Protein AF-A0A3C1KK04-F1 (afdb_monomer_lite)

Secondary structure (DSSP, 8-state):
---HHHHHHHHHHHS------------------SHHHHHHHTTSTT---SS--HHHHHHHHHHH---GGGS--TTS------HHHHHHHHHTT-

Radius of gyration: 24.57 Å; chains: 1; bounding box: 53×42×63 Å

Organism: NCBI:txid287487

pLDDT: mean 73.84, std 14.51, range [40.91, 94.94]

Sequence (94 aa):
METPQQRKIREALNRPSTSDSSSMDNSEPEAS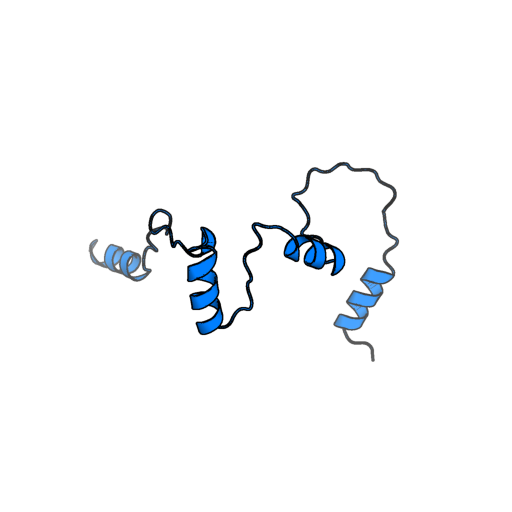TSLQAHALEHTDPDYVPKTLTPHEWEAWYAEHGVPASHRQTSKDAPAAQSLWSRLKKLFRRS

Structure (mmCIF, N/CA/C/O backbo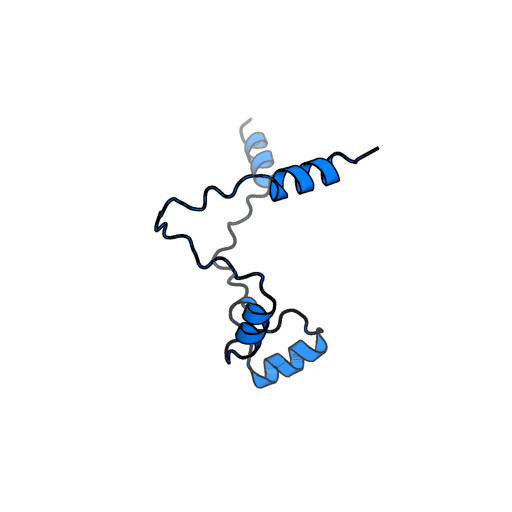ne):
data_AF-A0A3C1KK04-F1
#
_entry.id   AF-A0A3C1KK04-F1
#
loop_
_atom_site.group_PDB
_atom_site.id
_atom_site.type_symbol
_atom_site.label_atom_id
_atom_site.label_alt_id
_atom_site.label_comp_id
_atom_site.label_asym_id
_atom_site.label_entity_id
_atom_site.label_seq_id
_atom_site.pdbx_PDB_ins_code
_atom_site.Cartn_x
_atom_site.Cartn_y
_atom_site.Cartn_z
_atom_site.occupancy
_atom_site.B_iso_or_equiv
_atom_site.auth_seq_id
_atom_site.auth_comp_id
_atom_site.auth_asym_id
_atom_site.auth_atom_id
_atom_site.pdbx_PDB_model_num
ATOM 1 N N . MET A 1 1 ? 33.054 29.066 -2.657 1.00 75.81 1 MET A N 1
ATOM 2 C CA . MET A 1 1 ? 32.988 28.528 -1.283 1.00 75.81 1 MET A CA 1
ATOM 3 C C . MET A 1 1 ? 32.148 27.265 -1.339 1.00 75.81 1 MET A C 1
ATOM 5 O O . MET A 1 1 ? 30.969 27.367 -1.642 1.00 75.81 1 MET A O 1
ATOM 9 N N . GLU A 1 2 ? 32.751 26.091 -1.172 1.00 83.38 2 GLU A N 1
ATOM 10 C CA . GLU A 1 2 ? 32.008 24.821 -1.092 1.00 83.38 2 GLU A CA 1
ATOM 11 C C . GLU A 1 2 ? 31.290 24.699 0.262 1.00 83.38 2 GLU A C 1
ATOM 13 O O . GLU A 1 2 ? 31.812 25.157 1.283 1.00 83.38 2 GLU A O 1
ATOM 18 N N . THR A 1 3 ? 30.092 24.107 0.287 1.00 94.94 3 THR A N 1
ATOM 19 C CA . THR A 1 3 ? 29.361 23.878 1.544 1.00 94.94 3 THR A CA 1
ATOM 20 C C . THR A 1 3 ? 29.846 22.604 2.251 1.00 94.94 3 THR A C 1
ATOM 22 O O . THR A 1 3 ? 30.337 21.675 1.601 1.00 94.94 3 THR A O 1
ATOM 25 N N . PRO A 1 4 ? 29.658 22.483 3.579 1.00 89.25 4 PRO A N 1
ATOM 26 C CA . PRO A 1 4 ? 29.998 21.259 4.310 1.00 89.25 4 PRO A CA 1
ATOM 27 C C . PRO A 1 4 ? 29.288 20.001 3.781 1.00 89.25 4 PRO A C 1
ATOM 29 O O . PRO A 1 4 ? 29.859 18.914 3.813 1.00 89.25 4 PRO A O 1
ATOM 32 N N . GLN A 1 5 ? 28.058 20.136 3.268 1.00 84.31 5 GLN A N 1
ATOM 33 C CA . GLN A 1 5 ? 27.324 19.028 2.642 1.00 84.31 5 GLN A CA 1
ATOM 34 C C . GLN A 1 5 ? 27.956 18.602 1.313 1.00 84.31 5 GLN A C 1
ATOM 36 O O . GLN A 1 5 ? 28.154 17.411 1.085 1.00 84.31 5 GLN A O 1
ATOM 41 N N . GLN A 1 6 ? 28.330 19.560 0.462 1.00 90.81 6 GLN A N 1
ATOM 42 C CA . GLN A 1 6 ? 28.995 19.278 -0.814 1.00 90.81 6 GLN A CA 1
ATOM 43 C C . GLN A 1 6 ? 30.348 18.592 -0.605 1.00 90.81 6 GLN A C 1
ATOM 45 O O . GLN A 1 6 ? 30.688 17.661 -1.335 1.00 90.81 6 GLN A O 1
ATOM 50 N N . ARG A 1 7 ? 31.082 18.992 0.441 1.00 89.25 7 ARG A N 1
ATOM 51 C CA . ARG A 1 7 ? 32.339 18.346 0.827 1.00 89.25 7 ARG A CA 1
ATOM 52 C C . ARG A 1 7 ? 32.137 16.876 1.209 1.00 89.25 7 ARG A C 1
ATOM 54 O O . ARG A 1 7 ? 32.867 16.029 0.707 1.00 89.25 7 ARG A O 1
ATOM 61 N N . LYS A 1 8 ? 31.114 16.564 2.016 1.00 86.06 8 LYS A N 1
ATOM 62 C CA . LYS A 1 8 ? 30.783 15.178 2.402 1.00 86.06 8 LYS A CA 1
ATOM 63 C C . LYS A 1 8 ? 30.438 14.299 1.200 1.00 86.06 8 LYS A C 1
ATOM 65 O O . LYS A 1 8 ? 30.888 13.161 1.130 1.00 86.06 8 LYS A O 1
ATOM 70 N N . ILE A 1 9 ? 29.668 14.829 0.249 1.00 85.31 9 ILE A N 1
ATOM 71 C CA . ILE A 1 9 ? 29.307 14.098 -0.976 1.00 85.31 9 ILE A CA 1
ATOM 72 C C . ILE A 1 9 ? 30.562 13.811 -1.808 1.00 85.31 9 ILE A C 1
ATOM 74 O O . ILE A 1 9 ? 30.772 12.681 -2.239 1.00 85.31 9 ILE A O 1
ATOM 78 N N . ARG A 1 10 ? 31.435 14.809 -1.988 1.00 84.50 10 ARG A N 1
ATOM 79 C CA . ARG A 1 10 ? 32.695 14.648 -2.727 1.00 84.50 10 ARG A CA 1
ATOM 80 C C . ARG A 1 10 ? 33.614 13.607 -2.083 1.00 84.50 10 ARG A C 1
ATOM 82 O O . ARG A 1 10 ? 34.220 12.815 -2.795 1.00 84.50 10 ARG A O 1
ATOM 89 N N . GLU A 1 11 ? 33.716 13.606 -0.758 1.00 84.50 11 GLU A N 1
ATOM 90 C CA . GLU A 1 11 ? 34.509 12.630 -0.006 1.00 84.50 11 GLU A CA 1
ATOM 91 C C . GLU A 1 11 ? 33.950 11.208 -0.146 1.00 84.50 11 GLU A C 1
ATOM 93 O O . GLU A 1 11 ? 34.714 10.274 -0.372 1.00 84.50 11 GLU A O 1
ATOM 98 N N . ALA A 1 12 ? 32.623 11.049 -0.104 1.00 80.62 12 ALA A N 1
ATOM 99 C CA . ALA A 1 12 ? 31.969 9.761 -0.317 1.00 80.62 12 ALA A CA 1
ATOM 100 C C . ALA A 1 12 ? 32.201 9.212 -1.735 1.00 80.62 12 ALA A C 1
ATOM 102 O O . ALA A 1 12 ? 32.472 8.024 -1.883 1.00 80.62 12 ALA A O 1
ATOM 103 N N . LEU A 1 13 ? 32.146 10.068 -2.764 1.00 76.38 13 LEU A N 1
ATOM 104 C CA . LEU A 1 13 ? 32.397 9.668 -4.156 1.00 76.38 13 LEU A CA 1
ATOM 105 C C . LEU A 1 13 ? 33.870 9.329 -4.430 1.00 76.38 13 LEU A C 1
ATOM 107 O O . LEU A 1 13 ? 34.150 8.443 -5.231 1.00 76.38 13 LEU A O 1
ATOM 111 N N . ASN A 1 14 ? 34.807 10.032 -3.788 1.00 80.00 14 ASN A N 1
ATOM 112 C CA . ASN A 1 14 ? 36.245 9.816 -3.978 1.00 80.00 14 ASN A CA 1
ATOM 113 C C . ASN A 1 14 ? 36.837 8.756 -3.044 1.00 80.00 14 ASN A C 1
ATOM 115 O O . ASN A 1 14 ? 38.033 8.474 -3.147 1.00 80.00 14 ASN A O 1
ATOM 119 N N . ARG A 1 15 ? 36.050 8.183 -2.126 1.00 70.38 15 ARG A N 1
ATOM 120 C CA . ARG A 1 15 ? 36.519 7.076 -1.297 1.00 70.38 15 ARG A CA 1
ATOM 121 C C . ARG A 1 15 ? 36.783 5.884 -2.224 1.00 70.38 15 ARG A C 1
ATOM 123 O O . ARG A 1 15 ? 35.827 5.386 -2.819 1.00 70.38 15 ARG A O 1
ATOM 130 N N . PRO A 1 16 ? 38.039 5.419 -2.372 1.00 57.88 16 PRO A N 1
ATOM 131 C CA . PRO A 1 16 ? 38.317 4.220 -3.146 1.00 57.88 16 PRO A CA 1
ATOM 132 C C . PRO A 1 16 ? 37.505 3.084 -2.529 1.00 57.88 16 PRO A C 1
ATOM 134 O O . PRO A 1 16 ? 37.637 2.783 -1.341 1.00 57.88 16 PRO A O 1
ATOM 137 N N . SER A 1 17 ? 36.589 2.541 -3.328 1.00 54.72 17 SER A N 1
ATOM 138 C CA . SER A 1 17 ? 35.709 1.455 -2.930 1.00 54.72 17 SER A CA 1
ATOM 139 C C . SER A 1 17 ? 36.594 0.273 -2.553 1.00 54.72 17 SER A C 1
ATOM 141 O O . SER A 1 17 ? 37.229 -0.329 -3.413 1.00 54.72 17 SER A O 1
ATOM 143 N N . THR A 1 18 ? 36.679 -0.048 -1.264 1.00 54.34 18 THR A N 1
ATOM 144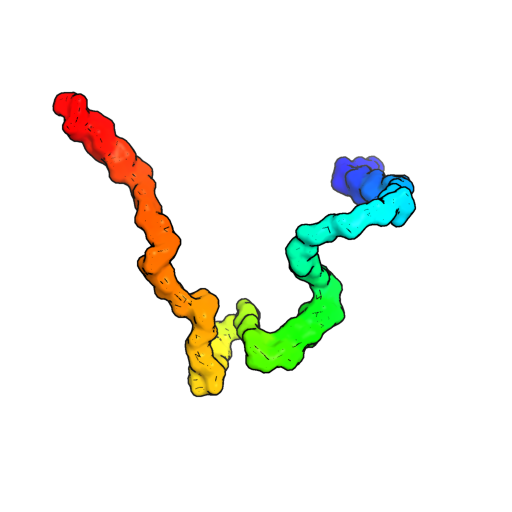 C CA . THR A 1 18 ? 37.245 -1.311 -0.784 1.00 54.34 18 THR A CA 1
ATOM 145 C C . THR A 1 18 ? 36.236 -2.419 -1.099 1.00 54.34 18 THR A C 1
ATOM 147 O O . THR A 1 18 ? 35.649 -3.004 -0.197 1.00 54.34 18 THR A O 1
ATOM 150 N N . SER A 1 19 ? 35.938 -2.618 -2.383 1.00 52.44 19 SER A N 1
ATOM 151 C CA . SER A 1 19 ? 35.046 -3.664 -2.896 1.00 52.44 19 SER A CA 1
ATOM 152 C C . SER A 1 19 ? 35.803 -4.930 -3.302 1.00 52.44 19 SER A C 1
ATOM 154 O O . SER A 1 19 ? 35.178 -5.879 -3.754 1.00 52.44 19 SER A O 1
ATOM 156 N N . ASP A 1 20 ? 37.109 -5.005 -3.030 1.00 53.28 20 ASP A N 1
ATOM 157 C CA . ASP A 1 20 ? 37.850 -6.267 -2.974 1.00 53.28 20 ASP A CA 1
ATOM 158 C C . ASP A 1 20 ? 37.984 -6.731 -1.518 1.00 53.28 20 ASP A C 1
ATOM 160 O O . ASP A 1 20 ? 39.044 -6.673 -0.896 1.00 53.28 20 ASP A O 1
ATOM 164 N N . SER A 1 21 ? 36.878 -7.175 -0.933 1.00 46.75 21 SER A N 1
ATOM 165 C CA . SER A 1 21 ? 36.906 -8.247 0.065 1.00 46.75 21 SER A CA 1
ATOM 166 C C . SER A 1 21 ? 35.519 -8.837 0.188 1.00 46.75 21 SER A C 1
ATOM 168 O O . SER A 1 21 ? 34.628 -8.296 0.835 1.00 46.75 21 SER A O 1
ATOM 170 N N . SER A 1 22 ? 35.384 -9.981 -0.471 1.00 50.31 22 SER A N 1
ATOM 171 C CA . SER A 1 22 ? 34.420 -11.027 -0.178 1.00 50.31 22 SER A CA 1
ATOM 172 C C . SER A 1 22 ? 34.090 -11.103 1.315 1.00 50.31 22 SER A C 1
ATOM 174 O O . SER A 1 22 ? 34.895 -11.579 2.115 1.00 50.31 22 SER A O 1
ATOM 176 N N . SER A 1 23 ? 32.887 -10.690 1.685 1.00 42.78 23 SER A N 1
ATOM 177 C CA . SER A 1 23 ? 32.261 -11.137 2.920 1.00 42.78 23 SER A CA 1
ATOM 178 C C . SER A 1 23 ? 30.795 -11.363 2.603 1.00 42.78 23 SER A C 1
ATOM 180 O O . SER A 1 23 ? 30.017 -10.421 2.488 1.00 42.78 23 SER A O 1
ATOM 182 N N . MET A 1 24 ? 30.451 -12.634 2.382 1.00 50.06 24 MET A N 1
ATOM 183 C CA . MET A 1 24 ? 29.090 -13.125 2.544 1.00 50.06 24 MET A CA 1
ATOM 184 C C . MET A 1 24 ? 28.667 -12.769 3.964 1.00 50.06 24 MET A C 1
ATOM 186 O O . MET A 1 24 ? 29.065 -13.451 4.904 1.00 50.06 24 MET A O 1
ATOM 190 N N . ASP A 1 25 ? 27.914 -11.686 4.115 1.00 40.91 25 ASP A N 1
ATOM 191 C CA . ASP A 1 25 ? 27.193 -11.420 5.345 1.00 40.91 25 ASP A CA 1
ATOM 192 C C . ASP A 1 25 ? 25.697 -11.361 5.063 1.00 40.91 25 ASP A C 1
ATOM 194 O O . ASP A 1 25 ? 25.213 -10.739 4.117 1.00 40.91 25 ASP A O 1
ATOM 198 N N . ASN A 1 26 ? 25.006 -12.128 5.885 1.00 52.09 26 ASN A N 1
ATOM 199 C CA . ASN A 1 26 ? 23.609 -12.492 5.845 1.00 52.09 26 ASN A CA 1
ATOM 200 C C . ASN A 1 26 ? 22.804 -11.318 6.412 1.00 52.09 26 ASN A C 1
ATOM 202 O O . ASN A 1 26 ? 22.360 -11.347 7.555 1.00 52.09 26 ASN A O 1
ATOM 206 N N . SER A 1 27 ? 22.720 -10.240 5.637 1.00 45.03 27 SER A N 1
ATOM 207 C CA . SER A 1 27 ? 21.900 -9.080 5.971 1.00 45.03 27 SER A CA 1
ATOM 208 C C . SER A 1 27 ? 20.554 -9.201 5.269 1.00 45.03 27 SER A C 1
ATOM 210 O O . SER A 1 27 ? 20.481 -9.646 4.124 1.00 45.03 27 SER A O 1
ATOM 212 N N . GLU A 1 28 ? 19.502 -8.865 6.013 1.00 52.88 28 GLU A N 1
ATOM 213 C CA . GLU A 1 28 ? 18.090 -8.792 5.622 1.00 52.88 28 GLU A CA 1
ATOM 214 C C . GLU A 1 28 ? 17.885 -8.258 4.197 1.00 52.88 28 GLU A C 1
ATOM 216 O O . GLU A 1 28 ? 18.764 -7.549 3.713 1.00 52.88 28 GLU A O 1
ATOM 221 N N . PRO A 1 29 ? 16.765 -8.559 3.500 1.00 48.31 29 PRO A N 1
ATOM 222 C CA . PRO A 1 29 ? 16.557 -8.062 2.145 1.00 48.31 29 PRO A CA 1
ATOM 223 C C . PRO A 1 29 ? 16.602 -6.534 2.162 1.00 48.31 29 PRO A C 1
ATOM 225 O O . PRO A 1 29 ? 15.619 -5.873 2.491 1.00 48.31 29 PRO A O 1
ATOM 228 N N . GLU A 1 30 ? 17.774 -5.994 1.833 1.00 52.50 30 GLU A N 1
ATOM 229 C CA . GLU A 1 30 ? 18.032 -4.590 1.593 1.00 52.50 30 GLU A CA 1
ATOM 230 C C . GLU A 1 30 ? 16.972 -4.171 0.589 1.00 52.50 30 GLU A C 1
ATOM 232 O O . GLU A 1 30 ? 17.008 -4.595 -0.574 1.00 52.50 30 GLU A O 1
ATOM 237 N N . ALA A 1 31 ? 15.961 -3.446 1.081 1.00 57.34 31 ALA A N 1
ATOM 238 C CA . ALA A 1 31 ? 14.855 -2.961 0.283 1.00 57.34 31 ALA A CA 1
ATOM 239 C C . ALA A 1 31 ? 15.487 -2.221 -0.884 1.00 57.34 31 ALA A C 1
ATOM 241 O O . ALA A 1 31 ? 16.053 -1.139 -0.720 1.00 57.34 31 ALA A O 1
ATOM 242 N N . SER A 1 32 ? 15.503 -2.878 -2.040 1.00 58.06 32 SER A N 1
ATOM 243 C CA . SER A 1 32 ? 16.240 -2.397 -3.187 1.00 58.06 32 SER A CA 1
ATOM 244 C C . SER A 1 32 ? 15.568 -1.095 -3.582 1.00 58.06 32 SER A C 1
ATOM 246 O O . SER A 1 32 ? 14.489 -1.105 -4.156 1.00 58.06 32 SER A O 1
ATOM 248 N N . THR A 1 33 ? 16.188 0.039 -3.260 1.00 67.81 33 THR A N 1
ATOM 249 C CA . THR A 1 33 ? 15.646 1.392 -3.494 1.00 67.81 33 THR A CA 1
ATOM 250 C C . THR A 1 33 ? 15.579 1.756 -4.983 1.00 67.81 33 THR A C 1
ATOM 252 O O . THR A 1 33 ? 15.326 2.900 -5.359 1.00 67.81 33 THR A O 1
ATOM 255 N N . SER A 1 34 ? 15.830 0.774 -5.850 1.00 79.50 34 SER A N 1
ATOM 256 C CA . SER A 1 34 ? 15.722 0.875 -7.292 1.00 79.50 34 SER A CA 1
ATOM 257 C C . SER A 1 34 ? 14.259 0.977 -7.713 1.00 79.50 34 SER A C 1
ATOM 259 O O . SER A 1 34 ? 13.412 0.190 -7.292 1.00 79.50 34 SER A O 1
ATOM 261 N N . LEU A 1 35 ? 13.978 1.889 -8.646 1.00 83.19 35 LEU A N 1
ATOM 262 C CA . LEU A 1 35 ? 12.663 2.026 -9.280 1.00 83.19 35 LEU A CA 1
ATOM 263 C C . LEU A 1 35 ? 12.173 0.713 -9.906 1.00 83.19 35 LEU A C 1
ATOM 265 O O . LEU A 1 35 ? 10.976 0.442 -9.909 1.00 83.19 35 LEU A O 1
ATOM 269 N N . GLN A 1 36 ? 13.093 -0.112 -10.414 1.00 80.00 36 GLN A N 1
ATOM 270 C CA . GLN A 1 36 ? 12.756 -1.408 -10.999 1.00 80.00 36 GLN A CA 1
ATOM 271 C C . GLN A 1 36 ? 12.219 -2.388 -9.951 1.00 80.00 36 GLN A C 1
ATOM 273 O O . GLN A 1 36 ? 11.289 -3.134 -10.240 1.00 80.00 36 GLN A O 1
ATOM 278 N N . ALA A 1 37 ? 12.783 -2.376 -8.742 1.00 80.31 37 ALA A N 1
ATOM 279 C CA . ALA A 1 37 ? 12.329 -3.244 -7.662 1.00 80.31 37 ALA A CA 1
ATOM 280 C C . ALA A 1 37 ? 10.920 -2.849 -7.203 1.00 80.31 37 ALA A C 1
ATOM 282 O O . ALA A 1 37 ? 10.061 -3.713 -7.070 1.00 80.31 37 ALA A O 1
ATOM 283 N N . HIS A 1 38 ? 10.650 -1.546 -7.081 1.00 80.44 38 HIS A N 1
ATOM 284 C CA . HIS A 1 38 ? 9.299 -1.060 -6.801 1.00 80.44 38 HIS A CA 1
ATOM 285 C C . HIS A 1 38 ? 8.309 -1.435 -7.906 1.00 80.44 38 HIS A C 1
ATOM 287 O O . HIS A 1 38 ? 7.217 -1.903 -7.608 1.00 80.44 38 HIS A O 1
ATOM 293 N N . ALA A 1 39 ? 8.682 -1.292 -9.182 1.00 82.62 39 ALA A N 1
ATOM 294 C CA . ALA A 1 39 ? 7.812 -1.685 -10.291 1.00 82.62 39 ALA A CA 1
ATOM 295 C C . ALA A 1 39 ? 7.422 -3.172 -10.238 1.00 82.62 39 ALA A C 1
ATOM 297 O O . ALA A 1 39 ? 6.282 -3.501 -10.549 1.00 82.62 39 ALA A O 1
ATOM 298 N N . LEU A 1 40 ? 8.341 -4.048 -9.821 1.00 84.12 40 LEU A N 1
ATOM 299 C CA . LEU A 1 40 ? 8.055 -5.469 -9.612 1.00 84.12 40 LEU A CA 1
ATOM 300 C C . LEU A 1 40 ? 7.132 -5.698 -8.407 1.00 84.12 40 LEU A C 1
ATOM 302 O O . LEU A 1 40 ? 6.163 -6.437 -8.538 1.00 84.12 40 LEU A O 1
ATOM 306 N N . GLU A 1 41 ? 7.357 -5.003 -7.289 1.00 82.94 41 GLU A N 1
ATOM 307 C CA . GLU A 1 41 ? 6.494 -5.065 -6.092 1.00 82.94 41 GLU A CA 1
ATOM 308 C C . GLU A 1 41 ? 5.031 -4.716 -6.427 1.00 82.94 41 GLU A C 1
ATOM 310 O O . GLU A 1 41 ? 4.101 -5.340 -5.929 1.00 82.94 41 GLU A O 1
ATOM 315 N N . HIS A 1 42 ? 4.804 -3.761 -7.335 1.00 80.31 42 HIS A N 1
ATOM 316 C CA . HIS A 1 42 ? 3.458 -3.389 -7.787 1.00 80.31 42 HIS A CA 1
ATOM 317 C C . HIS A 1 42 ? 2.751 -4.459 -8.634 1.00 80.31 42 HIS A C 1
ATOM 319 O O . HIS A 1 42 ? 1.539 -4.364 -8.829 1.00 80.31 42 HIS A O 1
ATOM 325 N N . THR A 1 43 ? 3.484 -5.435 -9.178 1.00 82.50 43 THR A N 1
ATOM 326 C CA . THR A 1 43 ? 2.899 -6.537 -9.961 1.00 82.50 43 THR A CA 1
ATOM 327 C C . THR A 1 43 ? 2.493 -7.730 -9.107 1.00 82.50 43 THR A C 1
ATOM 329 O O . THR A 1 43 ? 1.821 -8.632 -9.611 1.00 82.50 43 THR A O 1
ATOM 332 N N . ASP A 1 44 ? 2.869 -7.732 -7.828 1.00 84.38 44 ASP A N 1
ATOM 333 C CA . ASP A 1 44 ? 2.536 -8.820 -6.925 1.00 84.38 44 ASP A CA 1
ATOM 334 C C . ASP A 1 44 ? 1.027 -8.832 -6.620 1.00 84.38 44 ASP A C 1
ATOM 336 O O . ASP A 1 44 ? 0.436 -7.787 -6.337 1.00 84.38 44 ASP A O 1
ATOM 340 N N . PRO A 1 45 ? 0.374 -10.009 -6.635 1.00 77.44 45 PRO A N 1
ATOM 341 C CA . PRO A 1 45 ? -1.062 -10.124 -6.365 1.00 77.44 45 PRO A CA 1
ATOM 342 C C . PRO A 1 45 ? -1.431 -9.744 -4.923 1.00 77.44 45 PRO A C 1
ATOM 344 O O . PRO A 1 45 ? -2.573 -9.382 -4.654 1.00 77.44 45 PRO A O 1
ATOM 347 N N . ASP A 1 46 ? -0.458 -9.794 -4.012 1.00 81.38 46 ASP A N 1
ATOM 348 C CA . ASP A 1 46 ? -0.605 -9.418 -2.605 1.00 81.38 46 ASP A CA 1
ATOM 349 C C . ASP A 1 46 ? -0.221 -7.948 -2.342 1.00 81.38 46 ASP A C 1
ATOM 351 O O . ASP A 1 46 ? -0.132 -7.515 -1.188 1.00 81.38 46 ASP A O 1
ATOM 355 N N . TYR A 1 47 ? 0.026 -7.161 -3.396 1.00 84.12 47 TYR A N 1
ATOM 356 C CA . TYR A 1 47 ? 0.412 -5.763 -3.264 1.00 84.12 47 TYR A CA 1
ATOM 357 C C . TYR A 1 47 ? -0.729 -4.914 -2.687 1.00 84.12 47 TYR A C 1
ATOM 359 O O . TYR A 1 47 ? -1.812 -4.783 -3.262 1.00 84.12 47 TYR A O 1
ATOM 367 N N . VAL A 1 48 ? -0.456 -4.268 -1.551 1.00 89.44 48 VAL A N 1
ATOM 368 C CA . VAL A 1 48 ? -1.384 -3.339 -0.897 1.00 89.44 48 VAL A CA 1
ATOM 369 C C . VAL A 1 48 ? -0.953 -1.901 -1.207 1.00 89.44 48 VAL A C 1
ATOM 371 O O . VAL A 1 48 ? 0.116 -1.471 -0.757 1.00 89.44 48 VAL A O 1
ATOM 374 N N . PRO A 1 49 ? -1.761 -1.119 -1.944 1.00 87.00 49 PRO A N 1
ATOM 375 C CA . PRO A 1 49 ? -1.385 0.234 -2.334 1.00 87.00 49 PRO A CA 1
ATOM 376 C C . PRO A 1 49 ? -1.306 1.168 -1.120 1.00 87.00 49 PRO A C 1
ATOM 378 O O . PRO A 1 49 ? -2.134 1.108 -0.225 1.00 87.00 49 PRO A O 1
ATOM 381 N N . LYS A 1 50 ? -0.307 2.058 -1.077 1.00 85.00 50 LYS A N 1
ATOM 382 C CA . LYS A 1 50 ? -0.073 2.978 0.063 1.00 85.00 50 LYS A CA 1
ATOM 383 C C . LYS A 1 50 ? -0.566 4.409 -0.185 1.00 85.00 50 LYS A C 1
ATOM 385 O O . LYS A 1 50 ? -0.606 5.212 0.740 1.00 85.00 50 LYS A O 1
ATOM 390 N N . THR A 1 51 ? -0.908 4.737 -1.430 1.00 88.25 51 THR A N 1
ATOM 391 C CA . THR A 1 51 ? -1.175 6.110 -1.893 1.00 88.25 51 THR A CA 1
ATOM 392 C C . THR A 1 51 ? -2.625 6.350 -2.311 1.00 88.25 51 THR A C 1
ATOM 394 O O . THR A 1 51 ? -2.908 7.400 -2.880 1.00 88.25 51 THR A O 1
ATOM 397 N N . LEU A 1 52 ? -3.533 5.400 -2.061 1.00 89.75 52 LEU A N 1
ATOM 398 C CA . LEU A 1 52 ? -4.952 5.588 -2.365 1.00 89.75 52 LEU A CA 1
ATOM 399 C C . LEU A 1 52 ? -5.570 6.654 -1.461 1.00 89.75 52 LEU A C 1
ATOM 401 O O . LEU A 1 52 ? -5.259 6.765 -0.269 1.00 89.75 52 LEU A O 1
ATOM 405 N N . THR A 1 53 ? -6.489 7.414 -2.039 1.00 92.62 53 THR A N 1
ATOM 406 C CA . THR A 1 53 ? -7.364 8.329 -1.312 1.00 92.62 53 THR A CA 1
ATOM 407 C C . THR A 1 53 ? -8.424 7.555 -0.511 1.00 92.62 53 THR A C 1
ATOM 409 O O . THR A 1 53 ? -8.688 6.384 -0.789 1.00 92.62 53 THR A O 1
ATOM 412 N N . PRO A 1 54 ? -9.078 8.177 0.491 1.00 89.44 54 PRO A N 1
ATOM 413 C CA . PRO A 1 54 ? -10.044 7.472 1.338 1.00 89.44 54 PRO A CA 1
ATOM 414 C C . PRO A 1 54 ? -11.200 6.800 0.582 1.00 89.44 54 PRO A C 1
ATOM 416 O O . PRO A 1 54 ? -11.595 5.699 0.942 1.00 89.44 54 PRO A O 1
ATOM 419 N N . HIS A 1 55 ? -11.716 7.424 -0.480 1.00 89.69 55 HIS A N 1
ATOM 420 C CA . HIS A 1 55 ? -12.806 6.847 -1.275 1.00 89.69 55 HIS A CA 1
ATOM 421 C C . HIS A 1 55 ? -12.328 5.689 -2.162 1.00 89.69 55 HIS A C 1
ATOM 423 O O . HIS A 1 55 ? -13.043 4.710 -2.348 1.00 89.69 55 HIS A O 1
ATOM 429 N N . GLU A 1 56 ? -11.099 5.759 -2.676 1.00 91.31 56 GLU A N 1
ATOM 430 C CA . GLU A 1 56 ? -10.495 4.652 -3.425 1.00 91.31 56 GLU A CA 1
ATOM 431 C C . GLU A 1 56 ? -10.234 3.441 -2.522 1.00 91.31 56 GLU A C 1
ATOM 433 O O . GLU A 1 56 ? -10.393 2.303 -2.957 1.00 91.31 56 GLU A O 1
ATOM 438 N N . TRP A 1 57 ? -9.904 3.668 -1.247 1.00 92.31 57 TRP A N 1
ATOM 439 C CA . TRP A 1 57 ? -9.799 2.593 -0.260 1.00 92.31 57 TRP A CA 1
ATOM 440 C C . TRP A 1 57 ? -11.118 1.856 -0.038 1.00 92.31 57 TRP A C 1
ATOM 442 O O . TRP A 1 57 ? -11.100 0.638 0.114 1.00 92.31 57 TRP A O 1
ATOM 452 N N . GLU A 1 58 ? -12.253 2.559 -0.027 1.00 88.62 58 GLU A N 1
ATOM 453 C CA . GLU A 1 58 ? -13.569 1.923 0.120 1.00 88.62 58 GLU A CA 1
ATOM 454 C C . GLU A 1 58 ? -13.850 0.949 -1.029 1.00 88.62 58 GLU A C 1
ATOM 456 O O . GLU A 1 58 ? -14.248 -0.193 -0.784 1.00 88.62 58 GLU A O 1
ATOM 461 N N . ALA A 1 59 ? -13.579 1.370 -2.269 1.00 91.44 59 ALA A N 1
ATOM 462 C CA . ALA A 1 59 ? -13.701 0.510 -3.445 1.00 91.44 59 ALA A CA 1
ATOM 463 C C . ALA A 1 59 ? -12.729 -0.679 -3.372 1.00 91.44 59 ALA A C 1
ATOM 465 O O . ALA A 1 59 ? -13.127 -1.829 -3.557 1.00 91.44 59 ALA A O 1
ATOM 466 N N . TRP A 1 60 ? -11.474 -0.421 -3.002 1.00 90.56 60 TRP A N 1
ATOM 467 C CA . TRP A 1 60 ? -10.456 -1.460 -2.882 1.00 90.56 60 TRP A 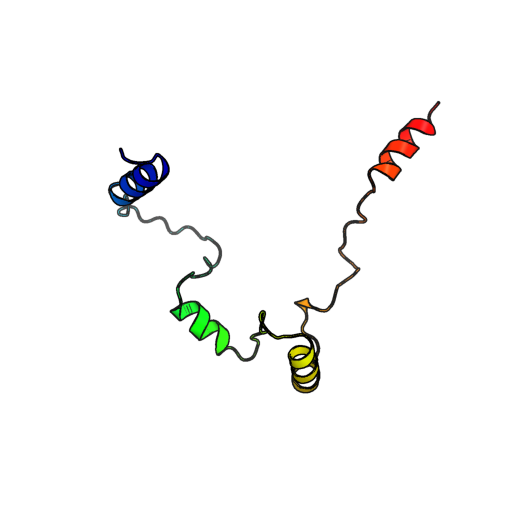CA 1
ATOM 468 C C . TRP A 1 60 ? -10.816 -2.507 -1.815 1.00 90.56 60 TRP A C 1
ATOM 470 O O . TRP A 1 60 ? -10.676 -3.705 -2.058 1.00 90.56 60 TRP A O 1
ATOM 480 N N . TYR A 1 61 ? -11.352 -2.090 -0.661 1.00 90.00 61 TYR A N 1
ATOM 481 C CA . TYR A 1 61 ? -11.815 -3.005 0.387 1.00 90.00 61 TYR A CA 1
ATOM 482 C C . TYR A 1 61 ? -13.026 -3.838 -0.027 1.00 90.00 61 TYR A C 1
ATOM 484 O O . TYR A 1 61 ? -13.152 -4.970 0.440 1.00 90.00 61 TYR A O 1
ATOM 492 N N . ALA A 1 62 ? -13.910 -3.312 -0.876 1.00 89.44 62 ALA A N 1
ATOM 493 C CA . ALA A 1 62 ? -15.038 -4.082 -1.392 1.00 89.44 62 ALA A CA 1
ATOM 494 C C . ALA A 1 62 ? -14.576 -5.238 -2.296 1.00 89.44 62 ALA A C 1
ATOM 496 O O . ALA A 1 62 ? -15.187 -6.305 -2.291 1.00 89.44 62 ALA A O 1
ATOM 497 N N . GLU A 1 63 ? -13.483 -5.037 -3.033 1.00 88.75 63 GLU A N 1
ATOM 498 C CA . GLU A 1 63 ? -12.943 -6.008 -3.987 1.00 88.75 63 GLU A CA 1
ATOM 499 C C . GLU A 1 63 ? -11.948 -6.994 -3.350 1.00 88.75 63 GLU A C 1
ATOM 501 O O . GLU A 1 63 ? -12.021 -8.195 -3.603 1.00 88.75 63 GLU A O 1
ATOM 506 N N . HIS A 1 64 ? -11.040 -6.504 -2.500 1.00 88.25 64 HIS A N 1
ATOM 507 C CA . HIS A 1 64 ? -9.898 -7.269 -1.973 1.00 88.25 64 HIS A CA 1
ATOM 508 C C . HIS A 1 64 ? -10.024 -7.587 -0.473 1.00 88.25 64 HIS A C 1
ATOM 510 O O . HIS A 1 64 ? -9.278 -8.404 0.070 1.00 88.25 64 HIS A O 1
ATOM 516 N N . GLY A 1 65 ? -10.985 -6.968 0.220 1.00 88.31 65 GLY A N 1
ATOM 517 C CA . GLY A 1 65 ? -11.138 -7.067 1.670 1.00 88.31 65 GLY A CA 1
ATOM 518 C C . GLY A 1 65 ? -10.144 -6.199 2.449 1.00 88.31 65 GLY A C 1
ATOM 519 O O . GLY A 1 65 ? -9.322 -5.482 1.892 1.00 88.31 65 GLY A O 1
ATOM 520 N N . VAL A 1 66 ? -10.224 -6.237 3.784 1.00 86.62 66 VAL A N 1
ATOM 521 C CA . VAL A 1 66 ? -9.341 -5.438 4.656 1.00 86.62 66 VAL A CA 1
ATOM 522 C C . VAL A 1 66 ? -7.994 -6.151 4.848 1.00 86.62 66 VAL A C 1
ATOM 524 O O . VAL A 1 66 ? -7.987 -7.261 5.408 1.00 86.62 66 VAL A O 1
ATOM 527 N N . PRO A 1 67 ? -6.863 -5.515 4.480 1.00 85.50 67 PRO A N 1
ATOM 528 C CA . PRO A 1 67 ? -5.542 -6.117 4.541 1.00 85.50 67 PRO A CA 1
ATOM 529 C C . PRO A 1 67 ? -5.073 -6.227 5.994 1.00 85.50 67 PRO A C 1
ATOM 531 O O . PRO A 1 67 ? -5.488 -5.454 6.864 1.00 85.50 67 PRO A O 1
ATOM 534 N N . ALA A 1 68 ? -4.191 -7.190 6.270 1.00 81.31 68 ALA A N 1
ATOM 535 C CA . ALA A 1 68 ? -3.734 -7.497 7.627 1.00 81.31 68 ALA A CA 1
ATOM 536 C C . ALA A 1 68 ? -3.118 -6.279 8.338 1.00 81.31 68 ALA A C 1
ATOM 538 O O . ALA A 1 68 ? -3.391 -6.062 9.514 1.00 81.31 68 ALA A O 1
ATOM 539 N N . SER A 1 69 ? -2.382 -5.435 7.610 1.00 77.06 69 SER A N 1
ATOM 540 C CA . SER A 1 69 ? -1.753 -4.221 8.144 1.00 77.06 69 SER A CA 1
ATOM 541 C C . SER A 1 69 ? -2.750 -3.175 8.659 1.00 77.06 69 SER A C 1
ATOM 543 O O . SER A 1 69 ? -2.409 -2.396 9.543 1.00 77.06 69 SER A O 1
ATOM 545 N N . HIS A 1 70 ? -3.987 -3.162 8.145 1.00 80.00 70 HIS A N 1
ATOM 546 C CA . HIS A 1 70 ? -5.054 -2.271 8.618 1.00 80.00 70 HIS A CA 1
ATOM 547 C C . HIS A 1 70 ? -5.874 -2.867 9.765 1.00 80.00 70 HIS A C 1
ATOM 549 O O . HIS A 1 70 ? -6.613 -2.150 10.442 1.00 80.00 70 HIS A O 1
ATOM 555 N N . ARG A 1 71 ? -5.733 -4.169 10.036 1.00 78.12 71 ARG A N 1
ATOM 556 C CA . ARG A 1 71 ? -6.339 -4.798 11.208 1.00 78.12 71 ARG A CA 1
ATOM 557 C C . ARG A 1 71 ? -5.472 -4.448 12.411 1.00 78.12 71 ARG A C 1
ATOM 559 O O . ARG A 1 71 ? -4.527 -5.161 12.722 1.00 78.12 71 ARG A O 1
ATOM 566 N N . GLN A 1 72 ? -5.779 -3.339 13.084 1.00 67.50 72 GLN A N 1
ATOM 567 C CA . GLN A 1 72 ? -5.162 -3.005 14.368 1.00 67.50 72 GLN A CA 1
ATOM 568 C C . GLN A 1 72 ? -5.384 -4.164 15.347 1.00 67.50 72 GLN A C 1
ATOM 570 O O . GLN A 1 72 ? -6.443 -4.297 15.961 1.00 67.50 72 GLN A O 1
ATOM 575 N N . THR A 1 73 ? -4.378 -5.019 15.504 1.00 59.72 73 THR A N 1
ATOM 576 C CA . THR A 1 73 ? -4.348 -6.009 16.568 1.00 59.72 73 THR A CA 1
ATOM 577 C C . THR A 1 73 ? -4.084 -5.249 17.857 1.00 59.72 73 THR A C 1
ATOM 579 O O . THR A 1 73 ? -2.947 -5.012 18.255 1.00 59.72 73 THR A O 1
ATOM 582 N N . SER A 1 74 ? -5.152 -4.884 18.557 1.00 58.00 74 SER A N 1
ATOM 583 C CA . SER A 1 74 ? -5.140 -4.324 19.915 1.00 58.00 74 SER A CA 1
ATOM 584 C C . SER A 1 74 ? -4.498 -5.247 20.969 1.00 58.00 74 SER A C 1
ATOM 586 O O . SER A 1 74 ? -4.571 -4.970 22.163 1.00 58.00 74 SER A O 1
ATOM 588 N N . LYS A 1 75 ? -3.858 -6.340 20.542 1.00 56.91 75 LYS A N 1
ATOM 589 C CA . LYS A 1 75 ? -3.266 -7.374 21.385 1.00 56.91 75 LYS A CA 1
ATOM 590 C C . LYS A 1 75 ? -1.812 -7.088 21.774 1.00 56.91 75 LYS A C 1
ATOM 592 O O . LYS A 1 75 ? -1.414 -7.518 22.849 1.00 56.91 75 LYS A O 1
ATOM 597 N N . ASP A 1 76 ? -1.086 -6.295 20.980 1.00 56.06 76 ASP A N 1
ATOM 598 C CA . ASP A 1 76 ? 0.350 -6.032 21.190 1.00 56.06 76 ASP A CA 1
ATOM 599 C C . ASP A 1 76 ? 0.696 -4.555 21.392 1.00 56.06 76 ASP A C 1
ATOM 601 O O . ASP A 1 76 ? 1.870 -4.198 21.425 1.00 56.06 76 ASP A O 1
ATOM 605 N N . A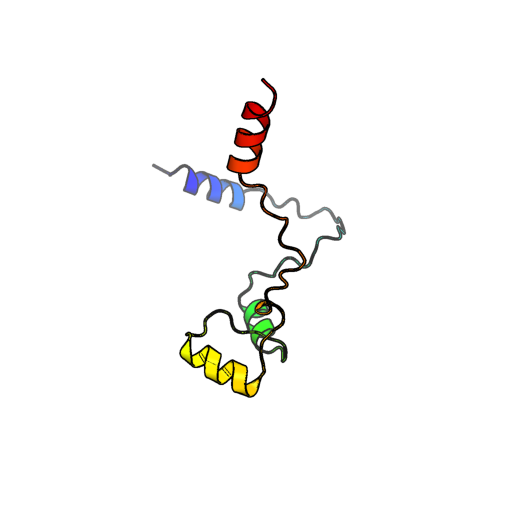LA A 1 77 ? -0.293 -3.670 21.565 1.00 56.62 77 ALA A N 1
ATOM 606 C CA . ALA A 1 77 ? 0.015 -2.331 22.050 1.00 56.62 77 ALA A CA 1
ATOM 607 C C . ALA A 1 77 ? 0.564 -2.481 23.481 1.00 56.62 77 ALA A C 1
ATOM 609 O O . ALA A 1 77 ? -0.216 -2.840 24.373 1.00 56.62 77 ALA A O 1
ATOM 610 N N . PRO A 1 78 ? 1.869 -2.237 23.749 1.00 57.41 78 PRO A N 1
ATOM 611 C CA . PRO A 1 78 ? 2.334 -2.212 25.122 1.00 57.41 78 PRO A CA 1
ATOM 612 C C . PRO A 1 78 ? 1.505 -1.130 25.793 1.00 57.41 78 PRO A C 1
ATOM 614 O O . PRO A 1 78 ? 1.497 0.003 25.313 1.00 57.41 78 PRO A O 1
ATOM 617 N N . ALA A 1 79 ? 0.748 -1.493 26.834 1.00 62.09 79 ALA A N 1
ATOM 618 C CA . ALA A 1 79 ? -0.053 -0.551 27.598 1.00 62.09 79 ALA A CA 1
ATOM 619 C C . ALA A 1 79 ? 0.867 0.610 27.965 1.00 62.09 79 ALA A C 1
ATOM 621 O O . ALA A 1 79 ? 1.722 0.462 28.841 1.00 62.09 79 ALA A O 1
ATOM 622 N N . ALA A 1 80 ? 0.770 1.710 27.211 1.00 62.28 80 ALA A N 1
ATOM 623 C CA . ALA A 1 80 ? 1.715 2.800 27.301 1.00 62.28 80 ALA A CA 1
ATOM 624 C C . ALA A 1 80 ? 1.543 3.333 28.711 1.00 62.28 80 ALA A C 1
ATOM 626 O O . ALA A 1 80 ? 0.524 3.949 29.032 1.00 62.28 80 ALA A O 1
ATOM 627 N N . GLN A 1 81 ? 2.474 2.972 29.596 1.00 65.69 81 GLN A N 1
ATOM 628 C CA . GLN A 1 81 ? 2.405 3.359 30.988 1.00 65.69 81 GLN A CA 1
ATOM 629 C C . GLN A 1 81 ? 2.559 4.866 30.999 1.00 65.69 81 GLN A C 1
ATOM 631 O O . GLN A 1 81 ? 3.663 5.402 30.919 1.00 65.69 81 GLN A O 1
ATOM 636 N N . SER A 1 82 ? 1.406 5.527 31.041 1.00 71.94 82 SER A N 1
ATOM 637 C CA . SER A 1 82 ? 1.296 6.968 31.054 1.00 71.94 82 SER A CA 1
ATOM 638 C C . SER A 1 82 ? 2.235 7.508 32.122 1.00 71.94 82 SER A C 1
ATOM 640 O O . SER A 1 82 ? 2.291 6.993 33.243 1.00 71.94 82 SER A O 1
ATOM 642 N N . LEU A 1 83 ? 2.989 8.549 31.787 1.00 73.31 83 LEU A N 1
ATOM 643 C CA . LEU A 1 83 ? 3.888 9.223 32.724 1.00 73.31 83 LEU A CA 1
ATOM 644 C C . LEU A 1 83 ? 3.136 9.674 33.995 1.00 73.31 83 LEU A C 1
ATOM 646 O O . LEU A 1 83 ? 3.697 9.673 35.090 1.00 73.31 83 LEU A O 1
ATOM 650 N N . TRP A 1 84 ? 1.824 9.911 33.884 1.00 67.81 84 TRP A N 1
ATOM 651 C CA . TRP A 1 84 ? 0.914 10.156 35.003 1.00 67.81 84 TRP A CA 1
ATOM 652 C C . TRP A 1 84 ? 0.775 8.971 35.962 1.00 67.81 84 TRP A C 1
ATOM 654 O O . TRP A 1 84 ? 0.681 9.163 37.174 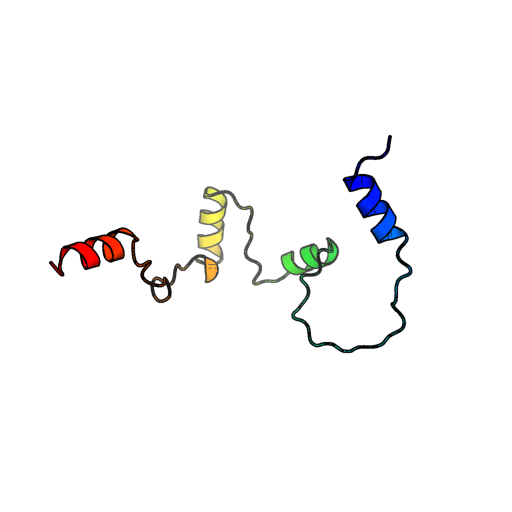1.00 67.81 84 TRP A O 1
ATOM 664 N N . SER A 1 85 ? 0.798 7.742 35.445 1.00 70.38 85 SER A N 1
ATOM 665 C CA . SER A 1 85 ? 0.783 6.519 36.252 1.00 70.38 85 SER A CA 1
ATOM 666 C C . SER A 1 85 ? 2.069 6.366 37.067 1.00 70.38 85 SER A C 1
ATOM 668 O O . SER A 1 85 ? 2.029 5.819 38.169 1.00 70.38 85 SER A O 1
ATOM 670 N N . ARG A 1 86 ? 3.202 6.892 36.575 1.00 72.81 86 ARG A N 1
ATOM 671 C CA . ARG A 1 86 ? 4.475 6.925 37.318 1.00 72.81 86 ARG A CA 1
ATOM 672 C C . ARG A 1 86 ? 4.455 8.015 38.396 1.00 72.81 86 ARG A C 1
ATOM 674 O O . ARG A 1 86 ? 4.829 7.733 39.530 1.00 72.81 86 ARG A O 1
ATOM 681 N N . LEU A 1 87 ? 3.923 9.202 38.088 1.00 76.06 87 LEU A N 1
ATOM 682 C CA . LEU A 1 87 ? 3.827 10.319 39.038 1.00 76.06 87 LEU A CA 1
ATOM 683 C C . LEU A 1 87 ? 2.886 10.023 40.221 1.00 76.06 87 LEU A C 1
ATOM 685 O O . LEU A 1 87 ? 3.244 10.251 41.376 1.00 76.06 87 LEU A O 1
ATOM 689 N N . LYS A 1 88 ? 1.714 9.426 39.966 1.00 79.06 88 LYS A N 1
ATOM 690 C CA . LYS A 1 88 ? 0.761 9.039 41.028 1.00 79.06 88 LYS A CA 1
ATOM 691 C C . LYS A 1 88 ? 1.324 7.978 41.981 1.00 79.06 88 LYS A C 1
ATOM 693 O O . LYS A 1 88 ? 0.908 7.903 43.134 1.00 79.06 88 LYS A O 1
ATOM 698 N N . LYS A 1 89 ? 2.277 7.161 41.520 1.00 72.69 89 LYS A N 1
ATOM 699 C CA . LYS A 1 89 ? 2.904 6.109 42.332 1.00 72.69 89 LYS A CA 1
ATOM 700 C C . LYS A 1 89 ? 3.886 6.671 43.365 1.00 72.69 89 LYS A C 1
ATOM 702 O O . LYS A 1 89 ? 4.056 6.044 44.405 1.00 72.69 89 LYS A O 1
ATOM 707 N N . LEU A 1 90 ? 4.483 7.841 43.109 1.00 71.38 90 LEU A N 1
ATOM 708 C CA . LEU A 1 90 ? 5.318 8.540 44.094 1.00 71.38 90 LEU A CA 1
ATOM 709 C C . LEU A 1 90 ? 4.483 9.207 45.192 1.00 71.38 90 LEU A C 1
ATOM 711 O O . LEU A 1 90 ? 4.861 9.149 46.354 1.00 71.38 90 LEU A O 1
ATOM 715 N N . PHE A 1 91 ? 3.323 9.769 44.850 1.00 68.56 91 PHE A N 1
ATOM 716 C CA . PHE A 1 91 ? 2.466 10.451 45.828 1.00 68.56 91 PHE A CA 1
ATOM 717 C C . PHE A 1 91 ? 1.714 9.515 46.783 1.00 68.56 91 PHE A C 1
ATOM 719 O O . PHE A 1 91 ? 1.241 9.960 47.820 1.00 68.56 91 PHE A O 1
ATOM 726 N N . ARG A 1 92 ? 1.610 8.217 46.473 1.00 66.44 92 ARG A N 1
ATOM 727 C CA . ARG A 1 92 ? 0.903 7.234 47.316 1.00 66.44 92 ARG A CA 1
ATOM 728 C C . ARG A 1 92 ? 1.800 6.539 48.349 1.00 66.44 92 ARG A C 1
ATOM 730 O O . ARG A 1 92 ? 1.396 5.530 48.917 1.00 66.44 92 ARG A O 1
ATOM 737 N N . ARG A 1 93 ? 3.040 7.003 48.522 1.00 60.69 93 ARG A N 1
ATOM 738 C CA . ARG A 1 93 ? 4.053 6.357 49.373 1.00 60.69 93 ARG A CA 1
ATOM 739 C C . ARG A 1 93 ? 4.606 7.286 50.465 1.00 60.69 93 ARG A C 1
ATOM 741 O O . ARG A 1 93 ? 5.669 6.989 51.000 1.00 60.69 93 ARG A O 1
ATOM 748 N N . SER A 1 94 ? 3.889 8.370 50.773 1.00 52.53 94 SER A N 1
ATOM 749 C CA . SER A 1 94 ? 4.129 9.240 51.931 1.00 52.53 94 SER A CA 1
ATOM 750 C C . SER A 1 94 ? 2.995 9.132 52.936 1.00 52.53 94 SER A C 1
ATOM 752 O O . SER A 1 94 ? 1.873 8.779 52.509 1.00 52.53 94 SER A O 1
#

Foldseek 3Di:
DDDPVNVVVVCVVPPPPPPPDDDPDDDDPPQPPDPVSVVVLVVDPLRDDDPDDPVVVVVVCVPPNDDPVNPPPPPPPPPPCPVVVVVVVVVVPD